Protein AF-A0A257A075-F1 (afdb_monomer)

Mean predicted aligned error: 12.69 Å

Solvent-accessible surface area (backbone atoms only — not comparable to full-atom values): 9852 Å² total; per-residue (Å²): 136,83,83,80,82,74,79,81,78,80,76,76,81,80,78,74,71,77,80,74,78,67,73,84,70,40,68,66,58,54,52,50,51,53,51,51,52,54,52,40,50,52,48,27,52,50,24,56,59,47,23,77,80,42,64,79,24,44,48,18,28,55,10,29,51,34,38,50,55,39,58,58,53,51,72,65,45,50,62,58,50,65,70,67,41,76,69,84,79,50,63,69,56,57,51,52,51,51,50,53,51,50,54,36,49,51,45,28,49,53,9,51,52,31,32,32,53,21,41,31,52,51,15,58,77,69,69,33,63,47,23,35,52,11,30,59,34,34,77,81,40,47,71,63,8,49,52,32,33,52,54,32,52,47,57,54,69,72,45,77,80,77,72,78,74,76,80,68,76,79,82,74,96,125

Sequence (174 aa):
MGLCYRPPKPAPPSYTQPNVPLLLFSPSLIISTVGTLIYIYYLWHGFDLIAKVIPETSMGKIGSILMISSLFIYPFFLPILGMLSNPPENIAFISIYISIMGILGVIALVGIILVVIALFKIGEHYNSTIIKVGAILFIFLGFIGAILLYIGFKDLEDKPFEKKSVILPPKPPW

Nearest PDB structures (foldseek):
  6h2f-assembly1_H  TM=2.941E-01  e=6.728E+00  Aeromonas hydrophila subsp. hydrophila AL09-71

Structure (mmCIF, N/CA/C/O backbone):
data_AF-A0A257A075-F1
#
_entry.id   AF-A0A257A075-F1
#
loop_
_atom_site.group_PDB
_atom_site.id
_atom_site.type_symbol
_atom_site.label_atom_id
_atom_site.label_alt_id
_atom_site.label_comp_id
_atom_site.label_asym_id
_atom_site.label_entity_id
_atom_site.label_seq_id
_atom_site.pdbx_PDB_ins_code
_atom_site.Cartn_x
_atom_site.Cartn_y
_atom_site.Cartn_z
_atom_site.occupancy
_atom_site.B_iso_or_equiv
_atom_site.auth_seq_id
_atom_site.auth_comp_id
_atom_site.auth_asym_id
_atom_site.auth_atom_id
_atom_site.pdbx_PDB_model_num
ATOM 1 N N . MET A 1 1 ? 39.510 -26.807 -67.182 1.00 50.88 1 MET A N 1
ATOM 2 C CA . MET A 1 1 ? 38.559 -27.075 -66.081 1.00 50.88 1 MET A CA 1
ATOM 3 C C . MET A 1 1 ? 38.044 -25.738 -65.574 1.00 50.88 1 MET A C 1
ATOM 5 O O . MET A 1 1 ? 38.775 -25.041 -64.887 1.00 50.88 1 MET A O 1
ATOM 9 N N . GLY A 1 2 ? 36.853 -25.322 -66.012 1.00 62.06 2 GLY A N 1
ATOM 10 C CA . GLY A 1 2 ? 36.237 -24.069 -65.569 1.00 62.06 2 GLY A CA 1
ATOM 11 C C . GLY A 1 2 ? 35.502 -24.288 -64.251 1.00 62.06 2 GLY A C 1
ATOM 12 O O . GLY A 1 2 ? 34.577 -25.095 -64.195 1.00 62.06 2 GLY A O 1
ATOM 13 N N . LEU A 1 3 ? 35.935 -23.609 -63.190 1.00 62.59 3 LEU A N 1
ATOM 14 C CA . LEU A 1 3 ? 35.251 -23.616 -61.899 1.00 62.59 3 LEU A CA 1
ATOM 15 C C . LEU A 1 3 ? 33.899 -22.908 -62.056 1.00 62.59 3 LEU A C 1
ATOM 17 O O . LEU A 1 3 ? 33.845 -21.705 -62.301 1.00 62.59 3 LEU A O 1
ATOM 21 N N . CYS A 1 4 ? 32.806 -23.663 -61.942 1.00 66.94 4 CYS A N 1
ATOM 22 C CA . CYS A 1 4 ? 31.457 -23.109 -61.907 1.00 66.94 4 CYS A CA 1
ATOM 23 C C . CYS A 1 4 ? 31.294 -22.258 -60.642 1.00 66.94 4 CYS A C 1
ATOM 25 O O . CYS A 1 4 ? 31.217 -22.786 -59.533 1.00 66.94 4 CYS A O 1
ATOM 27 N N . TYR A 1 5 ? 31.234 -20.940 -60.816 1.00 75.62 5 TYR A N 1
ATOM 28 C CA . TYR A 1 5 ? 30.894 -20.003 -59.754 1.00 75.62 5 TYR A CA 1
ATOM 29 C C . TYR A 1 5 ? 29.424 -20.207 -59.361 1.00 75.62 5 TYR A C 1
ATOM 31 O O . TYR A 1 5 ? 28.516 -19.907 -60.138 1.00 75.62 5 TYR A O 1
ATOM 39 N N . ARG A 1 6 ? 29.176 -20.758 -58.166 1.00 72.31 6 ARG A N 1
ATOM 40 C CA . ARG A 1 6 ? 27.834 -20.806 -57.573 1.00 72.31 6 ARG A CA 1
ATOM 41 C C . ARG A 1 6 ? 27.618 -19.512 -56.787 1.00 72.31 6 ARG A C 1
ATOM 43 O O . ARG A 1 6 ? 28.373 -19.280 -55.842 1.00 72.31 6 ARG A O 1
ATOM 50 N N . PRO A 1 7 ? 26.616 -18.687 -57.130 1.00 77.75 7 PRO A N 1
ATOM 51 C CA . PRO A 1 7 ? 26.327 -17.494 -56.352 1.00 77.75 7 PRO A CA 1
ATOM 52 C C . PRO A 1 7 ? 25.899 -17.880 -54.924 1.00 77.75 7 PRO A C 1
ATOM 54 O O . PRO A 1 7 ? 25.264 -18.927 -54.733 1.00 77.75 7 PRO A O 1
ATOM 57 N N . PRO A 1 8 ? 26.249 -17.063 -53.915 1.00 77.75 8 PRO A N 1
ATOM 58 C CA . PRO A 1 8 ? 25.876 -17.315 -52.532 1.00 77.75 8 PRO A CA 1
ATOM 59 C C . PRO A 1 8 ? 24.352 -17.338 -52.395 1.00 77.75 8 PRO A C 1
ATOM 61 O O . PRO A 1 8 ? 23.636 -16.511 -52.961 1.00 77.75 8 PRO A O 1
ATOM 64 N N . LYS A 1 9 ? 23.859 -18.328 -51.649 1.00 78.75 9 LYS A N 1
ATOM 65 C CA . LYS A 1 9 ? 22.431 -18.499 -51.378 1.00 78.75 9 LYS A CA 1
ATOM 66 C C . LYS A 1 9 ? 21.931 -17.257 -50.618 1.00 78.75 9 LYS A C 1
ATOM 68 O O . LYS A 1 9 ? 22.607 -16.856 -49.668 1.00 78.75 9 LYS A O 1
ATOM 73 N N . PRO A 1 10 ? 20.797 -16.645 -51.008 1.00 77.69 10 PRO A N 1
ATOM 74 C CA . PRO A 1 10 ? 20.271 -15.480 -50.306 1.00 77.69 10 PRO A CA 1
ATOM 75 C C . PRO A 1 10 ? 20.041 -15.822 -48.832 1.00 77.69 10 PRO A C 1
ATOM 77 O O . PRO A 1 10 ? 19.557 -16.913 -48.512 1.00 77.69 10 PRO A O 1
ATOM 80 N N . ALA A 1 11 ? 20.436 -14.904 -47.948 1.00 79.50 11 ALA A N 1
ATOM 81 C CA . ALA A 1 11 ? 20.229 -15.057 -46.517 1.00 79.50 11 ALA A CA 1
ATOM 82 C C . ALA A 1 11 ? 18.728 -15.252 -46.230 1.00 79.50 11 ALA A C 1
ATOM 84 O O . ALA A 1 11 ? 17.897 -14.627 -46.900 1.00 79.50 11 ALA A O 1
ATOM 85 N N . PRO A 1 12 ? 18.360 -16.124 -45.273 1.00 77.19 12 PRO A N 1
ATOM 86 C CA . PRO A 1 12 ? 16.969 -16.268 -44.878 1.00 77.19 12 PRO A CA 1
ATOM 87 C C . PRO A 1 12 ? 16.429 -14.914 -44.393 1.00 77.19 12 PRO A C 1
ATOM 89 O O . PRO A 1 12 ? 17.188 -14.127 -43.821 1.00 77.19 12 PRO A O 1
ATOM 92 N N . PRO A 1 13 ? 15.137 -14.625 -44.623 1.00 68.12 13 PRO A N 1
ATOM 93 C CA . PRO A 1 13 ? 14.535 -13.388 -44.155 1.00 68.12 13 PRO A CA 1
ATOM 94 C C . PRO A 1 13 ? 14.706 -13.289 -42.638 1.00 68.12 13 PRO A C 1
ATOM 96 O O . PRO A 1 13 ? 14.331 -14.202 -41.901 1.00 68.12 13 PRO A O 1
ATOM 99 N N . SER A 1 14 ? 15.286 -12.181 -42.175 1.00 61.03 14 SER A N 1
ATOM 100 C CA . SER A 1 14 ? 15.304 -11.843 -40.756 1.00 61.03 14 SER A CA 1
ATOM 101 C C . SER A 1 14 ? 13.859 -11.723 -40.289 1.00 61.03 14 SER A C 1
ATOM 103 O O . SER A 1 14 ? 13.159 -10.786 -40.672 1.00 61.03 14 SER A O 1
ATOM 105 N N . TYR A 1 15 ? 13.400 -12.679 -39.484 1.00 56.62 15 TYR A N 1
ATOM 106 C CA . TYR A 1 15 ? 12.144 -12.553 -38.760 1.00 56.62 15 TYR A CA 1
ATOM 107 C C . TYR A 1 15 ? 12.315 -11.394 -37.779 1.00 56.62 15 TYR A C 1
ATOM 109 O O . TYR A 1 15 ? 12.916 -11.551 -36.717 1.00 56.62 15 TYR A O 1
ATOM 117 N N . THR A 1 16 ? 11.840 -10.207 -38.151 1.00 57.69 16 THR A N 1
ATOM 118 C CA . THR A 1 16 ? 11.617 -9.119 -37.206 1.00 57.69 16 THR A CA 1
ATOM 119 C C . THR A 1 16 ? 10.702 -9.673 -36.126 1.00 57.69 16 THR A C 1
ATOM 121 O O . THR A 1 16 ? 9.543 -9.999 -36.391 1.00 57.69 16 THR A O 1
ATOM 124 N N . GLN A 1 17 ? 11.248 -9.859 -34.921 1.00 57.00 17 GLN A N 1
ATOM 125 C CA . GLN A 1 17 ? 10.436 -10.205 -33.765 1.00 57.00 17 GLN A CA 1
ATOM 126 C C . GLN A 1 17 ? 9.275 -9.210 -33.700 1.00 57.00 17 GLN A C 1
ATOM 128 O O . GLN A 1 17 ? 9.514 -8.004 -33.819 1.00 57.00 17 GLN A O 1
ATOM 133 N N . PRO A 1 18 ? 8.026 -9.686 -33.570 1.00 51.78 18 PRO A N 1
ATOM 134 C CA . PRO A 1 18 ? 6.898 -8.791 -33.439 1.00 51.78 18 PRO A CA 1
ATOM 135 C C . PRO A 1 18 ? 7.174 -7.893 -32.239 1.00 51.78 18 PRO A C 1
ATOM 137 O O . PRO A 1 18 ? 7.468 -8.375 -31.145 1.00 51.78 18 PRO A O 1
ATOM 140 N N . ASN A 1 19 ? 7.144 -6.586 -32.493 1.00 56.16 19 ASN A N 1
ATOM 141 C CA . ASN A 1 19 ? 7.295 -5.545 -31.495 1.00 56.16 19 ASN A CA 1
ATOM 142 C C . ASN A 1 19 ? 6.548 -5.963 -30.215 1.00 56.16 19 ASN A C 1
ATOM 144 O O . ASN A 1 19 ? 5.333 -6.173 -30.224 1.00 56.16 19 ASN A O 1
ATOM 148 N N . VAL A 1 20 ? 7.284 -6.038 -29.107 1.00 54.91 20 VAL A N 1
ATOM 149 C CA . VAL A 1 20 ? 6.799 -6.418 -27.773 1.00 54.91 20 VAL A CA 1
ATOM 150 C C . VAL A 1 20 ? 6.067 -5.278 -27.001 1.00 54.91 20 VAL A C 1
ATOM 152 O O . VAL A 1 20 ? 5.699 -5.514 -25.851 1.00 54.91 20 VAL A O 1
ATOM 155 N N . PRO A 1 21 ? 5.769 -4.047 -27.509 1.00 50.91 21 PRO A N 1
ATOM 156 C CA . PRO A 1 21 ? 5.275 -2.980 -26.636 1.00 50.91 21 PRO A CA 1
ATOM 157 C C . PRO A 1 21 ? 3.781 -3.093 -26.279 1.00 50.91 21 PRO A C 1
ATOM 159 O O . PRO A 1 21 ? 3.275 -2.255 -25.540 1.00 50.91 21 PRO A O 1
ATOM 162 N N . LEU A 1 22 ? 3.053 -4.114 -26.747 1.00 47.94 22 LEU A N 1
ATOM 163 C CA . LEU A 1 22 ? 1.611 -4.255 -26.485 1.00 47.94 22 LEU A CA 1
ATOM 164 C C . LEU A 1 22 ? 1.259 -4.888 -25.128 1.00 47.94 22 LEU A C 1
ATOM 166 O O . LEU A 1 22 ? 0.113 -4.797 -24.696 1.00 47.94 22 LEU A O 1
ATOM 170 N N . LEU A 1 23 ? 2.222 -5.482 -24.415 1.00 51.03 23 LEU A N 1
ATOM 171 C CA . LEU A 1 23 ? 1.960 -6.129 -23.119 1.00 51.03 23 LEU A CA 1
ATOM 172 C C . LEU A 1 23 ? 1.734 -5.117 -21.972 1.00 51.03 23 LEU A C 1
ATOM 174 O O . LEU A 1 23 ? 1.124 -5.456 -20.959 1.00 51.03 23 LEU A O 1
ATOM 178 N N . LEU A 1 24 ? 2.149 -3.856 -22.160 1.00 51.47 24 LEU A N 1
ATOM 179 C CA . LEU A 1 24 ? 1.970 -2.748 -21.208 1.00 51.47 24 LEU A CA 1
ATOM 180 C C . LEU A 1 24 ? 0.526 -2.220 -21.114 1.00 51.47 24 LEU A C 1
ATOM 182 O O . LEU A 1 24 ? 0.196 -1.543 -20.145 1.00 51.47 24 LEU A O 1
ATOM 186 N N . PHE A 1 25 ? -0.344 -2.552 -22.073 1.00 57.88 25 PHE A N 1
ATOM 187 C CA . PHE A 1 25 ? -1.734 -2.074 -22.133 1.00 57.88 25 PHE A CA 1
ATOM 188 C C . PHE A 1 25 ? -2.751 -3.215 -22.064 1.00 57.88 25 PHE A C 1
ATOM 190 O O . PHE A 1 25 ? -3.817 -3.160 -22.678 1.00 57.88 25 PHE A O 1
ATOM 197 N N . SER A 1 26 ? -2.442 -4.273 -21.313 1.00 68.38 26 SER A N 1
ATOM 198 C CA . SER A 1 26 ? -3.465 -5.269 -21.008 1.00 68.38 26 SER A CA 1
ATOM 199 C C . SER A 1 26 ? -4.542 -4.639 -20.102 1.00 68.38 26 SER A C 1
ATOM 201 O O . SER A 1 26 ? -4.205 -3.973 -19.117 1.00 68.38 26 SER A O 1
ATOM 203 N N . PRO A 1 27 ? -5.843 -4.837 -20.387 1.00 73.62 27 PRO A N 1
ATOM 204 C CA . PRO A 1 27 ? -6.925 -4.332 -19.539 1.00 73.62 27 PRO A CA 1
ATOM 205 C C . PRO A 1 27 ? -6.781 -4.735 -18.064 1.00 73.62 27 PRO A C 1
ATOM 207 O O . PRO A 1 27 ? -7.165 -3.981 -17.174 1.00 73.62 27 PRO A O 1
ATOM 210 N N . SER A 1 28 ? -6.166 -5.891 -17.793 1.00 71.38 28 SER A N 1
ATOM 211 C CA . SER A 1 28 ? -5.866 -6.369 -16.442 1.00 71.38 28 SER A CA 1
ATOM 212 C C . SER A 1 28 ? -4.916 -5.448 -15.671 1.00 71.38 28 SER A C 1
ATOM 214 O O . SER A 1 28 ? -5.171 -5.182 -14.499 1.00 71.38 28 SER A O 1
ATOM 216 N N . LEU A 1 29 ? -3.862 -4.915 -16.302 1.00 70.38 29 LEU A N 1
ATOM 217 C CA . LEU A 1 29 ? -2.940 -3.973 -15.655 1.00 70.38 29 LEU A CA 1
ATOM 218 C C . LEU A 1 29 ? -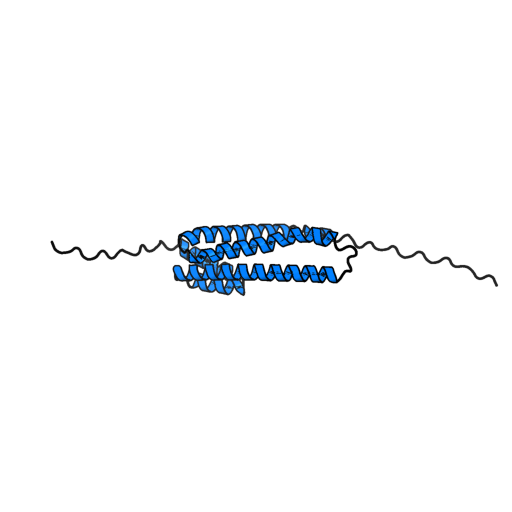3.630 -2.651 -15.315 1.00 70.38 29 LEU A C 1
ATOM 220 O O . LEU A 1 29 ? -3.413 -2.106 -14.232 1.00 70.38 29 LEU A O 1
ATOM 224 N N . ILE A 1 30 ? -4.489 -2.159 -16.210 1.00 76.81 30 ILE A N 1
ATOM 225 C CA . ILE A 1 30 ? -5.252 -0.924 -15.992 1.00 76.81 30 ILE A CA 1
ATOM 226 C C . ILE A 1 30 ? -6.207 -1.110 -14.810 1.00 76.81 30 ILE A C 1
ATOM 228 O O . ILE A 1 30 ? -6.179 -0.316 -13.871 1.00 76.81 30 ILE A O 1
ATOM 232 N N . ILE A 1 31 ? -7.000 -2.188 -14.815 1.00 81.31 31 ILE A N 1
ATOM 233 C CA . ILE A 1 31 ? -7.939 -2.505 -13.731 1.00 81.31 31 ILE A CA 1
ATOM 234 C C . ILE A 1 31 ? -7.193 -2.686 -12.407 1.00 81.31 31 ILE A C 1
ATOM 236 O O . ILE A 1 31 ? -7.609 -2.123 -11.397 1.00 81.31 31 ILE A O 1
ATOM 240 N N . SER A 1 32 ? -6.074 -3.417 -12.405 1.00 78.75 32 SER A N 1
ATOM 241 C CA . SER A 1 32 ? -5.266 -3.618 -11.200 1.00 78.75 32 SER A CA 1
ATOM 242 C C . SER A 1 32 ? -4.738 -2.292 -10.659 1.00 78.75 32 SER A C 1
ATOM 244 O O . SER A 1 32 ? -4.861 -2.031 -9.469 1.00 78.75 32 SER A O 1
ATOM 246 N N . THR A 1 33 ? -4.195 -1.434 -11.523 1.00 78.06 33 THR A N 1
ATOM 247 C CA . THR A 1 33 ? -3.634 -0.139 -11.116 1.00 78.06 33 THR A CA 1
ATOM 248 C C . THR A 1 33 ? -4.717 0.768 -10.541 1.00 78.06 33 THR A C 1
ATOM 250 O O . THR A 1 33 ? -4.556 1.298 -9.445 1.00 78.06 33 THR A O 1
ATOM 253 N N . VAL A 1 34 ? -5.850 0.904 -11.236 1.00 84.75 34 VAL A N 1
ATOM 254 C CA . VAL A 1 34 ? -6.990 1.703 -10.763 1.00 84.75 34 VAL A CA 1
ATOM 255 C C . VAL A 1 34 ? -7.522 1.153 -9.438 1.00 84.75 34 VAL A C 1
ATOM 257 O O . VAL A 1 34 ? -7.727 1.919 -8.499 1.00 84.75 34 VAL A O 1
ATOM 260 N N . GLY A 1 35 ? -7.680 -0.168 -9.323 1.00 84.50 35 GLY A N 1
ATOM 261 C CA . GLY A 1 35 ? -8.114 -0.826 -8.092 1.00 84.50 35 GLY A CA 1
ATOM 262 C C . GLY A 1 35 ? -7.171 -0.563 -6.917 1.00 84.50 35 GLY A C 1
ATOM 263 O O . GLY A 1 35 ? -7.627 -0.205 -5.833 1.00 84.50 35 GLY A O 1
ATOM 264 N N . THR A 1 36 ? -5.856 -0.662 -7.130 1.00 82.75 36 THR A N 1
ATOM 265 C CA . THR A 1 36 ? -4.852 -0.354 -6.101 1.00 82.75 36 THR A CA 1
ATOM 266 C C . THR A 1 36 ? -4.890 1.118 -5.692 1.00 82.75 36 THR A C 1
ATOM 268 O O . THR A 1 36 ? -4.831 1.415 -4.502 1.00 82.75 36 THR A O 1
ATOM 271 N N . LEU A 1 37 ? -5.041 2.047 -6.639 1.00 85.88 37 LEU A N 1
ATOM 272 C CA . LEU A 1 37 ? -5.153 3.476 -6.331 1.00 85.88 37 LEU A CA 1
ATOM 273 C C . LEU A 1 37 ? -6.385 3.784 -5.479 1.00 85.88 37 LEU A C 1
ATOM 275 O O . LEU A 1 37 ? -6.273 4.479 -4.469 1.00 85.88 37 LEU A O 1
ATOM 279 N N . ILE A 1 38 ? -7.539 3.230 -5.855 1.00 88.69 38 ILE A N 1
ATOM 280 C CA . ILE A 1 38 ? -8.784 3.367 -5.094 1.00 88.69 38 ILE A CA 1
ATOM 281 C C . ILE A 1 38 ? -8.601 2.793 -3.684 1.00 88.69 38 ILE A C 1
ATOM 283 O O . ILE A 1 38 ? -8.929 3.456 -2.702 1.00 88.69 38 ILE A O 1
ATOM 287 N N . TYR A 1 39 ? -8.025 1.594 -3.572 1.00 85.31 39 TYR A N 1
ATOM 288 C CA . TYR A 1 39 ? -7.756 0.947 -2.290 1.00 85.31 39 TYR A CA 1
ATOM 289 C C . TYR A 1 39 ? -6.900 1.819 -1.362 1.00 85.31 39 TYR A C 1
ATOM 291 O O . TYR A 1 39 ? -7.281 2.060 -0.215 1.00 85.31 39 TYR A O 1
ATOM 299 N N . ILE A 1 40 ? -5.767 2.339 -1.849 1.00 87.38 40 ILE A N 1
ATOM 300 C CA . ILE A 1 40 ? -4.881 3.137 -0.997 1.00 87.38 40 ILE A CA 1
ATOM 301 C C . ILE A 1 40 ? -5.500 4.504 -0.671 1.00 87.38 40 ILE A C 1
ATOM 303 O O . ILE A 1 40 ? -5.320 5.002 0.439 1.00 87.38 40 ILE A O 1
ATOM 307 N N . TYR A 1 41 ? -6.272 5.095 -1.588 1.00 89.62 41 TYR A N 1
ATOM 308 C CA . TYR A 1 41 ? -7.030 6.316 -1.310 1.00 89.62 41 TYR A CA 1
ATOM 309 C C . TYR A 1 41 ? -8.003 6.125 -0.137 1.00 89.62 41 TYR A C 1
ATOM 311 O O . TYR A 1 41 ? -8.008 6.935 0.793 1.00 89.62 41 TYR A O 1
ATOM 319 N N . TYR A 1 42 ? -8.778 5.035 -0.136 1.00 89.00 42 TYR A N 1
ATOM 320 C CA . TYR A 1 42 ? -9.689 4.726 0.967 1.00 89.00 42 TYR A CA 1
ATOM 321 C C . TYR A 1 42 ? -8.950 4.448 2.276 1.00 89.00 42 TYR A C 1
ATOM 323 O O . TYR A 1 42 ? -9.396 4.919 3.319 1.00 89.00 42 TYR A O 1
ATOM 331 N N . LEU A 1 43 ? -7.806 3.755 2.240 1.00 88.31 43 LEU A N 1
ATOM 332 C CA . LEU A 1 43 ? -6.964 3.581 3.428 1.00 88.31 43 LEU A CA 1
ATOM 333 C C . LEU A 1 43 ? -6.486 4.922 3.985 1.00 88.31 43 LEU A C 1
ATOM 335 O O . LEU A 1 43 ? -6.638 5.192 5.175 1.00 88.31 43 LEU A O 1
ATOM 339 N N . TRP A 1 44 ? -5.931 5.776 3.125 1.00 91.56 44 TRP A N 1
ATOM 340 C CA . TRP A 1 44 ? -5.420 7.084 3.513 1.00 91.56 44 TRP A CA 1
ATOM 341 C C . TRP A 1 44 ? -6.511 7.952 4.144 1.00 91.56 44 TRP A C 1
ATOM 343 O O . TRP A 1 44 ? -6.305 8.513 5.221 1.00 91.56 44 TRP A O 1
ATOM 353 N N . HIS A 1 45 ? -7.683 8.018 3.506 1.00 90.31 45 HIS A N 1
ATOM 354 C CA . HIS A 1 45 ? -8.821 8.769 4.023 1.00 90.31 45 HIS A CA 1
ATOM 355 C C . HIS A 1 45 ? -9.381 8.156 5.316 1.00 90.31 45 HIS A C 1
ATOM 357 O O . HIS A 1 45 ? -9.661 8.878 6.271 1.00 90.31 45 HIS A O 1
ATOM 363 N N . GLY A 1 46 ? -9.477 6.827 5.392 1.00 86.69 46 GLY A N 1
ATOM 364 C CA . GLY A 1 46 ? -9.920 6.112 6.588 1.00 86.69 46 GLY A CA 1
ATOM 365 C C . GLY A 1 46 ? -9.018 6.383 7.791 1.00 86.69 46 GLY A C 1
ATOM 366 O O . GLY A 1 46 ? -9.507 6.728 8.866 1.00 86.69 46 GLY A O 1
ATOM 367 N N . PHE A 1 47 ? -7.696 6.329 7.610 1.00 90.94 47 PHE A N 1
ATOM 368 C CA . PHE A 1 47 ? -6.756 6.678 8.676 1.00 90.94 47 PHE A CA 1
ATOM 369 C C . PHE A 1 47 ? -6.818 8.152 9.070 1.00 90.94 47 PHE A C 1
ATOM 371 O O . PHE A 1 47 ? -6.645 8.447 10.248 1.00 90.94 47 PHE A O 1
ATOM 378 N N . ASP A 1 48 ? -7.080 9.071 8.137 1.00 91.44 48 ASP A N 1
ATOM 379 C CA . ASP A 1 48 ? -7.257 10.493 8.453 1.00 91.44 48 ASP A CA 1
ATOM 380 C C . ASP A 1 48 ? -8.479 10.738 9.351 1.00 91.44 48 ASP A C 1
ATOM 382 O O . ASP A 1 48 ? -8.413 11.523 10.297 1.00 91.44 48 ASP A O 1
ATOM 386 N N . LEU A 1 49 ? -9.577 10.018 9.106 1.00 87.94 49 LEU A N 1
ATOM 387 C CA . LEU A 1 49 ? -10.769 10.073 9.952 1.00 87.94 49 LEU A CA 1
ATOM 388 C C . LEU A 1 49 ? -10.511 9.461 11.331 1.00 87.94 49 LEU A C 1
ATOM 390 O O . LEU A 1 49 ? -10.824 10.086 12.344 1.00 87.94 49 LEU A O 1
ATOM 394 N N . ILE A 1 50 ? -9.899 8.276 11.382 1.00 86.69 50 ILE A N 1
ATOM 395 C CA . ILE A 1 50 ? -9.623 7.575 12.643 1.00 86.69 50 ILE A CA 1
ATOM 396 C C . ILE A 1 50 ? -8.583 8.325 13.481 1.00 86.69 50 ILE A C 1
ATOM 398 O O . ILE A 1 50 ? -8.710 8.370 14.702 1.00 86.69 50 ILE A O 1
ATOM 402 N N . ALA A 1 51 ? -7.610 8.992 12.853 1.00 87.94 51 ALA A N 1
ATOM 403 C CA . ALA A 1 51 ? -6.591 9.775 13.552 1.00 87.94 51 ALA A CA 1
ATOM 404 C C . ALA A 1 51 ? -7.176 10.931 14.381 1.00 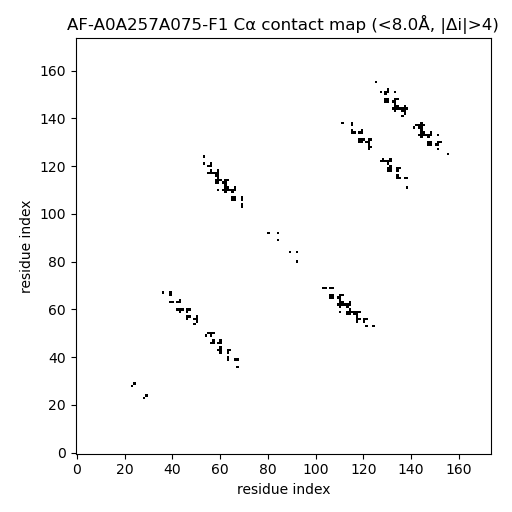87.94 51 ALA A C 1
ATOM 406 O O . ALA A 1 51 ? -6.535 11.389 15.325 1.00 87.94 51 ALA A O 1
ATOM 407 N N . LYS A 1 52 ? -8.401 11.382 14.077 1.00 88.31 52 LYS A N 1
ATOM 408 C CA . LYS A 1 52 ? -9.117 12.376 14.894 1.00 88.31 52 LYS A CA 1
ATOM 409 C C . LYS A 1 52 ? -9.563 11.816 16.247 1.00 88.31 52 LYS A C 1
ATOM 411 O O . LYS A 1 52 ? -9.759 12.588 17.179 1.00 88.31 52 LYS A O 1
ATOM 416 N N . VAL A 1 53 ? -9.729 10.497 16.347 1.00 87.00 53 VAL A N 1
ATOM 417 C CA . VAL A 1 53 ? -10.143 9.786 17.567 1.00 87.00 53 VAL A CA 1
ATOM 418 C C . VAL A 1 53 ? -8.944 9.120 18.244 1.00 87.00 53 VAL A C 1
ATOM 420 O O . VAL A 1 53 ? -8.821 9.163 19.464 1.00 87.00 53 VAL A O 1
ATOM 423 N N . ILE A 1 54 ? -8.035 8.542 17.454 1.00 87.00 54 ILE A N 1
ATOM 424 C CA . ILE A 1 54 ? -6.846 7.825 17.919 1.00 87.00 54 ILE A CA 1
ATOM 425 C C . ILE A 1 54 ? -5.612 8.449 17.241 1.00 87.00 54 ILE A C 1
ATOM 427 O O . ILE A 1 54 ? -5.189 7.979 16.188 1.00 87.00 54 ILE A O 1
ATOM 431 N N . PRO A 1 55 ? -4.986 9.494 17.816 1.00 85.88 55 PRO A N 1
ATOM 432 C CA . PRO A 1 55 ? -3.896 10.240 17.164 1.00 85.88 55 PRO A CA 1
ATOM 433 C C . PRO A 1 55 ? -2.711 9.371 16.721 1.00 85.88 55 PRO A C 1
ATOM 435 O O . PRO A 1 55 ? -2.021 9.659 15.738 1.00 85.88 55 PRO A O 1
ATOM 438 N N . GLU A 1 56 ? -2.492 8.265 17.428 1.00 85.62 56 GLU A N 1
ATOM 439 C CA . GLU A 1 56 ? -1.432 7.304 17.148 1.00 85.62 56 GLU A CA 1
ATOM 440 C C . GLU A 1 56 ? -1.604 6.541 15.823 1.00 85.62 56 GLU A C 1
ATOM 442 O O . GLU A 1 56 ? -0.639 5.949 15.338 1.00 85.62 56 GLU A O 1
ATOM 447 N N . THR A 1 57 ? -2.791 6.564 15.204 1.00 89.81 57 THR A N 1
ATOM 448 C CA . THR A 1 57 ? -3.043 5.926 13.899 1.00 89.81 57 THR A CA 1
ATOM 449 C C . THR A 1 57 ? -2.615 6.795 12.720 1.00 89.81 57 THR A C 1
ATOM 451 O O . THR A 1 57 ? -2.654 6.338 11.578 1.00 89.81 57 THR A O 1
ATOM 454 N N . SER A 1 58 ? -2.147 8.024 12.968 1.00 89.62 58 SER A N 1
ATOM 455 C CA . SER A 1 58 ? -1.579 8.916 11.943 1.00 89.62 58 SER A CA 1
ATOM 456 C C . SER A 1 58 ? -0.406 8.285 11.178 1.00 89.62 58 SER A C 1
ATOM 458 O O . SER A 1 58 ? -0.189 8.600 10.008 1.00 89.62 58 SER A O 1
ATOM 460 N N . MET A 1 59 ? 0.292 7.315 11.780 1.00 89.00 59 MET A N 1
ATOM 461 C CA . MET A 1 59 ? 1.315 6.508 11.102 1.00 89.00 59 MET A CA 1
ATOM 462 C C . MET A 1 59 ? 0.749 5.719 9.910 1.00 89.00 59 MET A C 1
ATOM 464 O O . MET A 1 59 ? 1.423 5.596 8.891 1.00 89.00 59 MET A O 1
ATOM 468 N N . GLY A 1 60 ? -0.504 5.255 9.981 1.00 87.94 60 GLY A N 1
ATOM 469 C CA . GLY A 1 60 ? -1.172 4.550 8.881 1.00 87.94 60 GLY A CA 1
ATOM 470 C C . GLY A 1 60 ? -1.431 5.453 7.673 1.00 87.94 60 GLY A C 1
ATOM 471 O O . GLY A 1 60 ? -1.330 5.010 6.527 1.00 87.94 60 GLY A O 1
ATOM 472 N N . LYS A 1 61 ? -1.657 6.753 7.909 1.00 91.31 61 LYS A N 1
ATOM 473 C CA . LYS A 1 61 ? -1.745 7.770 6.851 1.00 91.31 61 LYS A CA 1
ATOM 474 C C . LYS A 1 61 ? -0.411 7.909 6.118 1.00 91.31 61 LYS A C 1
ATOM 476 O O . LYS A 1 61 ? -0.384 7.886 4.890 1.00 91.31 61 LYS A O 1
ATOM 481 N N . ILE A 1 62 ? 0.688 8.009 6.869 1.00 91.88 62 ILE A N 1
ATOM 482 C CA . ILE A 1 62 ? 2.050 8.077 6.315 1.00 91.88 62 ILE A CA 1
ATOM 483 C C . ILE A 1 62 ? 2.364 6.796 5.532 1.00 91.88 62 ILE A C 1
ATOM 485 O O . ILE A 1 62 ? 2.836 6.874 4.399 1.00 91.88 62 ILE A O 1
ATOM 489 N N . GLY A 1 63 ? 2.025 5.628 6.087 1.00 90.69 63 GLY A N 1
ATOM 490 C CA . GLY A 1 63 ? 2.178 4.336 5.418 1.00 90.69 63 GLY A CA 1
ATOM 491 C C . GLY A 1 63 ? 1.424 4.255 4.090 1.00 90.69 63 GLY A C 1
ATOM 492 O O . GLY A 1 63 ? 1.991 3.853 3.078 1.00 90.69 63 GLY A O 1
ATOM 493 N N . SER A 1 64 ? 0.182 4.741 4.057 1.00 90.94 64 SER A N 1
ATOM 494 C CA . SER A 1 64 ? -0.629 4.793 2.833 1.00 90.94 64 SER A CA 1
ATOM 495 C C . SER A 1 64 ? -0.011 5.719 1.774 1.00 90.94 64 SER A C 1
ATOM 497 O O . SER A 1 64 ? 0.022 5.377 0.594 1.00 90.94 64 SER A O 1
ATOM 499 N N . ILE A 1 65 ? 0.552 6.863 2.178 1.00 89.31 65 ILE A N 1
ATOM 500 C CA . ILE A 1 65 ? 1.255 7.778 1.261 1.00 89.31 65 ILE A CA 1
ATOM 501 C C . ILE A 1 65 ? 2.517 7.120 0.683 1.00 89.31 65 ILE A C 1
ATOM 503 O O . ILE A 1 65 ? 2.757 7.233 -0.517 1.00 89.31 65 ILE A O 1
ATOM 507 N N . LEU A 1 66 ? 3.295 6.406 1.505 1.00 90.19 66 LEU A N 1
ATOM 508 C CA . LEU A 1 66 ? 4.471 5.638 1.062 1.00 90.19 66 LEU A CA 1
ATOM 509 C C . LEU A 1 66 ? 4.098 4.552 0.040 1.00 90.19 66 LEU A C 1
ATOM 511 O O . LEU A 1 66 ? 4.817 4.336 -0.935 1.00 90.19 66 LEU A O 1
ATOM 515 N N . MET A 1 67 ? 2.950 3.897 0.224 1.00 87.81 67 MET A N 1
ATOM 516 C CA . MET A 1 67 ? 2.442 2.925 -0.746 1.00 87.81 67 MET A CA 1
ATOM 517 C C . MET A 1 67 ? 2.072 3.601 -2.076 1.00 87.81 67 MET A C 1
ATOM 519 O O . MET A 1 67 ? 2.475 3.113 -3.131 1.00 87.81 67 MET A O 1
ATOM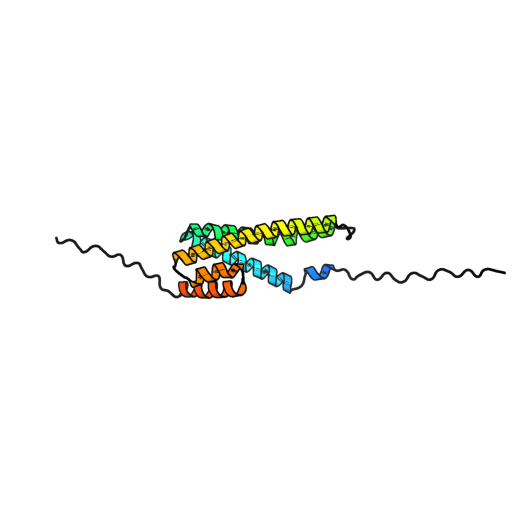 523 N N . ILE A 1 68 ? 1.385 4.752 -2.049 1.00 85.88 68 ILE A N 1
ATOM 524 C CA . ILE A 1 68 ? 1.047 5.522 -3.264 1.00 85.88 68 ILE A CA 1
ATOM 525 C C . ILE A 1 68 ? 2.313 5.960 -3.999 1.00 85.88 68 ILE A C 1
ATOM 527 O O . ILE A 1 68 ? 2.418 5.764 -5.210 1.00 85.88 68 ILE A O 1
ATOM 531 N N . SER A 1 69 ? 3.284 6.539 -3.288 1.00 82.69 69 SER A N 1
ATOM 532 C CA . SER A 1 69 ? 4.507 7.043 -3.914 1.00 82.69 69 SER A CA 1
ATOM 533 C C . SER A 1 69 ? 5.305 5.921 -4.578 1.00 82.69 69 SER A C 1
ATOM 535 O O . SER A 1 69 ? 5.769 6.096 -5.703 1.00 82.69 69 SER A O 1
ATOM 537 N N . SER A 1 70 ? 5.378 4.742 -3.951 1.00 83.00 70 SER A N 1
ATOM 538 C CA . SER A 1 70 ? 6.029 3.569 -4.545 1.00 83.00 70 SER A CA 1
ATOM 539 C C . SER A 1 70 ? 5.357 3.098 -5.846 1.00 83.00 70 SER A C 1
ATOM 541 O O . SER A 1 70 ? 6.048 2.700 -6.783 1.00 83.00 70 SER A O 1
ATOM 543 N N . LEU A 1 71 ? 4.025 3.210 -5.940 1.00 77.94 71 LEU A N 1
ATOM 544 C CA . LEU A 1 71 ? 3.246 2.773 -7.101 1.00 77.94 71 LEU A CA 1
ATOM 545 C C . LEU A 1 71 ? 3.359 3.750 -8.283 1.00 77.94 71 LEU A C 1
ATOM 547 O O . LEU A 1 71 ? 3.437 3.324 -9.432 1.00 77.94 71 LEU A O 1
ATOM 551 N N . PHE A 1 72 ? 3.380 5.060 -8.013 1.00 72.69 72 PHE A N 1
ATOM 552 C CA . PHE A 1 72 ? 3.411 6.098 -9.052 1.00 72.69 72 PHE A CA 1
ATOM 553 C C . PHE A 1 72 ? 4.772 6.257 -9.730 1.00 72.69 72 PHE A C 1
ATOM 555 O O . PHE A 1 72 ? 4.826 6.635 -10.900 1.00 72.69 72 PHE A O 1
ATOM 562 N N . ILE A 1 73 ? 5.871 5.956 -9.034 1.00 70.06 73 ILE A N 1
ATOM 563 C CA . ILE A 1 73 ? 7.217 6.058 -9.619 1.00 70.06 73 ILE A CA 1
ATOM 564 C C . ILE A 1 73 ? 7.394 5.038 -10.759 1.00 70.06 73 ILE A C 1
ATOM 566 O O . ILE A 1 73 ? 8.068 5.317 -11.750 1.00 70.06 73 ILE A O 1
ATOM 570 N N . TYR A 1 74 ? 6.729 3.886 -10.669 1.00 68.81 74 TYR A N 1
ATOM 571 C CA . TYR A 1 74 ? 6.873 2.781 -11.612 1.00 68.81 74 TYR A CA 1
ATOM 572 C C . TYR A 1 74 ? 6.486 3.105 -13.075 1.00 68.81 74 TYR A C 1
ATOM 574 O O . TYR A 1 74 ? 7.347 2.990 -13.955 1.00 68.81 74 TYR A O 1
ATOM 582 N N . PRO A 1 75 ? 5.245 3.540 -13.388 1.00 65.88 75 PRO A N 1
ATOM 583 C CA . PRO A 1 75 ? 4.837 3.824 -14.766 1.00 65.88 75 PRO A CA 1
ATOM 584 C C . PRO A 1 75 ? 5.573 5.022 -15.375 1.00 65.88 75 PRO A C 1
ATOM 586 O O . PRO A 1 75 ? 5.715 5.083 -16.592 1.00 65.88 75 PRO A O 1
ATOM 589 N N . PHE A 1 76 ? 6.067 5.952 -14.551 1.00 66.75 76 PHE A N 1
ATOM 590 C CA . PHE A 1 76 ? 6.837 7.107 -15.018 1.00 66.75 76 PHE A CA 1
ATOM 591 C C . PHE A 1 76 ? 8.273 6.746 -15.420 1.00 66.75 76 PHE A C 1
ATOM 593 O O . PHE A 1 76 ? 8.798 7.320 -16.372 1.00 66.75 76 PHE A O 1
ATOM 600 N N . PHE A 1 77 ? 8.906 5.783 -14.742 1.00 66.75 77 PHE A N 1
ATOM 601 C CA . PHE A 1 77 ? 10.275 5.367 -15.063 1.00 66.75 77 PHE A CA 1
ATOM 602 C C . PHE A 1 77 ? 10.362 4.433 -16.275 1.00 66.75 77 PHE A C 1
ATOM 604 O O . PHE A 1 77 ? 11.350 4.476 -17.006 1.00 66.75 77 PHE A O 1
ATOM 611 N N . LEU A 1 78 ? 9.329 3.624 -16.525 1.00 68.44 78 LEU A N 1
ATOM 612 C CA . LEU A 1 78 ? 9.268 2.683 -17.651 1.00 68.44 78 LEU A CA 1
ATOM 613 C C . LEU A 1 78 ? 9.559 3.299 -19.039 1.00 68.44 78 LEU A C 1
ATOM 615 O O . LEU A 1 78 ? 10.417 2.764 -19.743 1.00 68.44 78 LEU A O 1
ATOM 619 N N . PRO A 1 79 ? 8.909 4.401 -19.465 1.00 66.56 79 PRO A N 1
ATOM 620 C CA . PRO A 1 79 ? 9.161 4.990 -20.781 1.00 66.56 79 PRO A CA 1
ATOM 621 C C . PRO A 1 79 ? 10.562 5.607 -20.892 1.00 66.56 79 PRO A C 1
ATOM 623 O O . PRO A 1 79 ? 11.196 5.482 -21.937 1.00 66.56 79 PRO A O 1
ATOM 626 N N . ILE A 1 80 ? 11.078 6.206 -19.812 1.00 67.19 80 ILE A N 1
ATOM 627 C CA . ILE A 1 80 ? 12.444 6.753 -19.764 1.00 67.19 80 ILE A CA 1
ATOM 628 C C . ILE A 1 80 ? 13.468 5.618 -19.920 1.00 67.19 80 ILE A C 1
ATOM 630 O O . ILE A 1 80 ? 14.419 5.735 -20.690 1.00 67.19 80 ILE A O 1
ATOM 634 N N . LEU A 1 81 ? 13.241 4.491 -19.242 1.00 62.91 81 LEU A N 1
ATOM 635 C CA . LEU A 1 81 ? 14.085 3.300 -19.337 1.00 62.91 81 LEU A CA 1
ATOM 636 C C . LEU A 1 81 ? 14.054 2.666 -20.733 1.00 62.91 81 LEU A C 1
ATOM 638 O O . LEU A 1 81 ? 15.100 2.259 -21.231 1.00 62.91 81 LEU A O 1
ATOM 642 N N . GLY A 1 82 ? 12.886 2.616 -21.380 1.00 63.38 82 GLY A N 1
ATOM 643 C CA . GLY A 1 82 ? 12.738 2.079 -22.737 1.00 63.38 82 GLY A CA 1
ATOM 644 C C . GLY A 1 82 ? 13.391 2.938 -23.825 1.00 63.38 82 GLY A C 1
ATOM 645 O O . GLY A 1 82 ? 13.817 2.411 -24.847 1.00 63.38 82 GLY A O 1
ATOM 646 N N . MET A 1 83 ? 13.504 4.252 -23.611 1.00 65.38 83 MET A N 1
ATOM 647 C CA . MET A 1 83 ? 14.225 5.145 -24.528 1.00 65.38 83 MET A CA 1
ATOM 648 C C . MET A 1 83 ? 15.747 5.015 -24.404 1.00 65.38 83 MET A C 1
ATOM 650 O O . MET A 1 83 ? 16.460 5.199 -25.389 1.00 65.38 83 MET A O 1
ATOM 654 N N . LEU A 1 84 ? 16.246 4.699 -23.207 1.00 64.19 84 LEU A N 1
ATOM 655 C CA . LEU A 1 84 ? 17.677 4.667 -22.902 1.00 64.19 84 LEU A CA 1
ATOM 656 C C . LEU A 1 84 ? 18.325 3.297 -23.202 1.00 64.19 84 LEU A C 1
ATOM 658 O O . LEU A 1 84 ? 19.542 3.213 -23.334 1.00 64.19 84 LEU A O 1
ATOM 662 N N . SER A 1 85 ? 17.527 2.237 -23.363 1.00 62.47 85 SER A N 1
ATOM 663 C CA . SER A 1 85 ? 17.966 0.843 -23.528 1.00 62.47 85 SER A CA 1
ATOM 664 C C . SER A 1 85 ? 18.309 0.420 -24.964 1.00 62.47 85 SER A C 1
ATOM 666 O O . SER A 1 85 ? 18.299 -0.770 -25.256 1.00 62.47 85 SER A O 1
ATOM 668 N N . ASN A 1 86 ? 18.628 1.342 -25.877 1.00 64.19 86 ASN A N 1
ATOM 669 C CA . ASN A 1 86 ? 19.104 0.978 -27.218 1.00 64.19 86 ASN A CA 1
ATOM 670 C C . ASN A 1 86 ? 20.647 0.983 -27.274 1.00 64.19 86 ASN A C 1
ATOM 672 O O . ASN A 1 86 ? 21.230 2.065 -27.178 1.00 64.19 86 ASN A O 1
ATOM 676 N N . PRO A 1 87 ? 21.331 -0.168 -27.485 1.00 61.25 87 PRO A N 1
ATOM 677 C CA . PRO A 1 87 ? 20.794 -1.504 -27.785 1.00 61.25 87 PRO A CA 1
ATOM 678 C C . PRO A 1 87 ? 20.332 -2.319 -26.546 1.00 61.25 87 PRO A C 1
ATOM 680 O O . PRO A 1 87 ? 20.912 -2.178 -25.465 1.00 61.25 87 PRO A O 1
ATOM 683 N N . PRO A 1 88 ? 19.339 -3.224 -26.717 1.00 60.06 88 PRO A N 1
ATOM 684 C CA . PRO A 1 88 ? 18.582 -3.909 -25.649 1.00 60.06 88 PRO A CA 1
ATOM 685 C C . PRO A 1 88 ? 19.361 -4.950 -24.830 1.00 60.06 88 PRO A C 1
ATOM 687 O O . PRO A 1 88 ? 18.814 -5.567 -23.920 1.00 60.06 88 PRO A O 1
ATOM 690 N N . GLU A 1 89 ? 20.641 -5.149 -25.131 1.00 64.38 89 GLU A N 1
ATOM 691 C CA . GLU A 1 89 ? 21.495 -6.191 -24.544 1.00 64.38 89 GLU A CA 1
ATOM 692 C C . GLU A 1 89 ? 22.286 -5.698 -23.328 1.00 64.38 89 GLU A C 1
ATOM 694 O O . GLU A 1 89 ? 23.129 -6.400 -22.769 1.00 64.38 89 GLU A O 1
ATOM 699 N N . ASN A 1 90 ? 22.057 -4.453 -22.921 1.00 70.94 90 ASN A N 1
ATOM 700 C CA . ASN A 1 90 ? 22.903 -3.818 -21.939 1.00 70.94 90 ASN A CA 1
ATOM 701 C C . ASN A 1 90 ? 22.515 -4.259 -20.514 1.00 70.94 90 ASN A C 1
ATOM 703 O O . ASN A 1 90 ? 21.589 -3.740 -19.892 1.00 70.94 90 ASN A O 1
ATOM 707 N N . ILE A 1 91 ? 23.262 -5.238 -19.997 1.00 72.69 91 ILE A N 1
ATOM 708 C CA . ILE A 1 91 ? 23.111 -5.837 -18.660 1.00 72.69 91 ILE A CA 1
ATOM 709 C C . ILE A 1 91 ? 23.089 -4.766 -17.553 1.00 72.69 91 ILE A C 1
ATOM 711 O O . ILE A 1 91 ? 22.372 -4.924 -16.564 1.00 72.69 91 ILE A O 1
ATOM 715 N N . ALA A 1 92 ? 23.800 -3.645 -17.737 1.00 75.50 92 ALA A N 1
ATOM 716 C CA . ALA A 1 92 ? 23.800 -2.535 -16.783 1.00 75.50 92 ALA A CA 1
ATOM 717 C C . ALA A 1 92 ? 22.417 -1.869 -16.635 1.00 75.50 92 ALA A C 1
ATOM 719 O O . ALA A 1 92 ? 22.091 -1.338 -15.578 1.00 75.50 92 ALA A O 1
ATOM 720 N N . PHE A 1 93 ? 21.567 -1.915 -17.663 1.00 72.44 93 PHE A N 1
ATOM 721 C CA . PHE A 1 93 ? 20.204 -1.383 -17.575 1.00 72.44 93 PHE A CA 1
ATOM 722 C C . PHE A 1 93 ? 19.285 -2.297 -16.778 1.00 72.44 93 PHE A C 1
ATOM 724 O O . PHE A 1 93 ? 18.501 -1.820 -15.957 1.00 72.44 93 PHE A O 1
ATOM 731 N N . ILE A 1 94 ? 19.405 -3.611 -16.985 1.00 73.38 94 ILE A N 1
ATOM 732 C CA . ILE A 1 94 ? 18.646 -4.606 -16.224 1.00 73.38 94 ILE A CA 1
ATOM 733 C C . ILE A 1 94 ? 19.012 -4.502 -14.740 1.00 73.38 94 ILE A C 1
ATOM 735 O O . ILE A 1 94 ? 18.121 -4.519 -13.891 1.00 73.38 94 ILE A O 1
ATOM 739 N N . SER A 1 95 ? 20.297 -4.318 -14.415 1.00 77.94 95 SER A N 1
ATOM 740 C CA . SER A 1 95 ? 20.725 -4.150 -13.025 1.00 77.94 95 SER A CA 1
ATOM 741 C C . SER A 1 95 ? 20.178 -2.866 -12.396 1.00 77.94 95 SER A C 1
ATOM 743 O O . SER A 1 95 ? 19.626 -2.937 -11.302 1.00 77.94 95 SER A O 1
ATOM 745 N N . ILE A 1 96 ? 20.240 -1.718 -13.087 1.00 80.31 96 ILE A N 1
ATOM 746 C CA . ILE A 1 96 ? 19.679 -0.447 -12.591 1.00 80.31 96 ILE A CA 1
ATOM 747 C C . ILE A 1 96 ? 18.170 -0.569 -12.353 1.00 80.31 96 ILE A C 1
ATOM 749 O O . ILE A 1 96 ? 17.678 -0.146 -11.306 1.00 80.31 96 ILE A O 1
ATOM 753 N N . TYR A 1 97 ? 17.435 -1.179 -13.286 1.00 77.81 97 TYR A N 1
ATOM 754 C CA . TYR A 1 97 ? 15.998 -1.399 -13.138 1.00 77.81 97 TYR A CA 1
ATOM 755 C C . TYR A 1 97 ? 15.676 -2.256 -11.908 1.00 77.81 97 TYR A C 1
ATOM 757 O O . TYR A 1 97 ? 14.855 -1.856 -11.082 1.00 77.81 97 TYR A O 1
ATOM 765 N N . ILE A 1 98 ? 16.362 -3.392 -11.738 1.00 80.75 98 ILE A N 1
ATOM 766 C CA . ILE A 1 98 ? 16.183 -4.265 -10.569 1.00 80.75 98 ILE A CA 1
ATOM 767 C C . ILE A 1 98 ? 16.530 -3.519 -9.273 1.00 80.75 98 ILE A C 1
ATOM 769 O O . ILE A 1 98 ? 15.805 -3.647 -8.289 1.00 80.75 98 ILE A O 1
ATOM 773 N N . SER A 1 99 ? 17.588 -2.703 -9.260 1.00 84.44 99 SER A N 1
ATOM 774 C CA . SER A 1 99 ? 17.965 -1.904 -8.088 1.00 84.44 99 SER A CA 1
ATOM 775 C C . SER A 1 99 ? 16.895 -0.879 -7.707 1.00 84.44 99 SER A C 1
ATOM 777 O O . SER A 1 99 ? 16.530 -0.794 -6.535 1.00 84.44 99 SER A O 1
ATOM 779 N N . ILE A 1 100 ? 16.349 -0.136 -8.676 1.00 83.50 100 ILE A N 1
ATOM 780 C CA . ILE A 1 100 ? 15.266 0.829 -8.426 1.00 83.50 100 ILE A CA 1
ATOM 781 C C . ILE A 1 100 ? 14.017 0.101 -7.920 1.00 83.50 100 ILE A C 1
ATOM 783 O O . ILE A 1 100 ? 13.428 0.519 -6.924 1.00 83.50 100 ILE A O 1
ATOM 787 N N . MET A 1 101 ? 13.650 -1.021 -8.547 1.00 81.12 101 MET A N 1
ATOM 788 C CA . MET A 1 101 ? 12.525 -1.855 -8.111 1.00 81.12 101 MET A CA 1
ATOM 789 C C . MET A 1 101 ? 12.718 -2.376 -6.685 1.00 81.12 101 MET A C 1
ATOM 791 O O . MET A 1 101 ? 11.774 -2.372 -5.900 1.00 81.12 101 MET A O 1
ATOM 795 N N . GLY A 1 102 ? 13.943 -2.760 -6.321 1.00 84.62 102 GLY A N 1
ATOM 796 C CA . GLY A 1 102 ? 14.291 -3.157 -4.960 1.00 84.62 102 GLY A CA 1
ATOM 797 C C . GLY A 1 102 ? 14.075 -2.029 -3.952 1.00 84.62 102 GLY A C 1
ATOM 798 O O . GLY A 1 102 ? 13.419 -2.236 -2.935 1.00 84.62 102 GLY A O 1
ATOM 799 N N . ILE A 1 103 ? 14.556 -0.818 -4.250 1.00 88.25 103 ILE A N 1
ATOM 800 C CA . ILE A 1 103 ? 14.386 0.353 -3.373 1.00 88.25 103 ILE A CA 1
ATOM 801 C C . ILE A 1 103 ? 12.901 0.699 -3.206 1.00 88.25 103 ILE A C 1
ATOM 803 O O . ILE A 1 103 ? 12.432 0.881 -2.082 1.00 88.25 103 ILE A O 1
ATOM 807 N N . LEU A 1 104 ? 12.143 0.747 -4.305 1.00 87.50 104 LEU A N 1
ATOM 808 C CA . LEU A 1 104 ? 10.702 1.009 -4.261 1.00 87.50 104 LEU A CA 1
ATOM 809 C C . LEU A 1 104 ? 9.948 -0.082 -3.496 1.00 87.50 10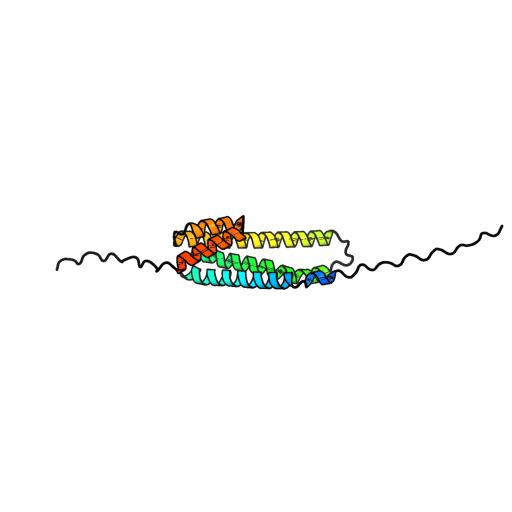4 LEU A C 1
ATOM 811 O O . LEU A 1 104 ? 9.045 0.234 -2.725 1.00 87.50 104 LEU A O 1
ATOM 815 N N . GLY A 1 105 ? 10.353 -1.344 -3.650 1.00 85.50 105 GLY A N 1
ATOM 816 C CA . GLY A 1 105 ? 9.812 -2.468 -2.891 1.00 85.50 105 GLY A CA 1
ATOM 817 C C . GLY A 1 105 ? 10.045 -2.326 -1.387 1.00 85.50 105 GLY A C 1
ATOM 818 O O . GLY A 1 105 ? 9.127 -2.552 -0.603 1.00 85.50 105 GLY A O 1
ATOM 819 N N . VAL A 1 106 ? 11.233 -1.875 -0.972 1.00 89.81 106 VAL A N 1
ATOM 820 C CA . VAL A 1 106 ? 11.529 -1.586 0.441 1.00 89.81 106 VAL A CA 1
ATOM 821 C C . VAL A 1 106 ? 10.662 -0.437 0.960 1.00 89.81 106 VAL A C 1
ATOM 823 O O . VAL A 1 106 ? 10.087 -0.553 2.040 1.00 89.81 106 VAL A O 1
ATOM 826 N N . ILE A 1 107 ? 10.502 0.645 0.191 1.00 90.62 107 ILE A N 1
ATOM 827 C CA . ILE A 1 107 ? 9.627 1.773 0.555 1.00 90.62 107 ILE A CA 1
ATOM 828 C C . ILE A 1 107 ? 8.173 1.305 0.722 1.00 90.62 107 ILE A C 1
ATOM 830 O O . ILE A 1 107 ? 7.529 1.637 1.720 1.00 90.62 107 ILE A O 1
ATOM 834 N N . ALA A 1 108 ? 7.670 0.496 -0.214 1.00 87.31 108 ALA A N 1
ATOM 835 C CA . ALA A 1 108 ? 6.328 -0.075 -0.149 1.00 87.31 108 ALA A CA 1
ATOM 836 C C . ALA A 1 108 ? 6.152 -0.972 1.085 1.00 87.31 108 ALA A C 1
ATOM 838 O O . ALA A 1 108 ? 5.145 -0.870 1.785 1.00 87.31 108 ALA A O 1
ATOM 839 N N . LEU A 1 109 ? 7.149 -1.808 1.392 1.00 89.75 109 LEU A N 1
ATOM 840 C CA . LEU A 1 109 ? 7.148 -2.691 2.558 1.00 89.75 109 L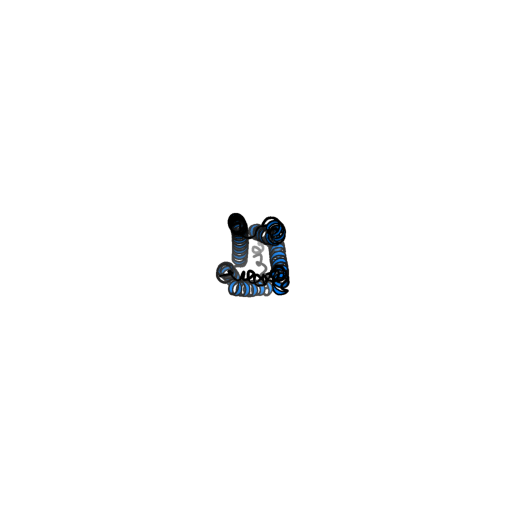EU A CA 1
ATOM 841 C C . LEU A 1 109 ? 7.117 -1.902 3.872 1.00 89.75 109 LEU A C 1
ATOM 843 O O . LEU A 1 109 ? 6.321 -2.218 4.754 1.00 89.75 109 LEU A O 1
ATOM 847 N N . VAL A 1 110 ? 7.918 -0.839 3.987 1.00 93.38 110 VAL A N 1
ATOM 848 C CA . VAL A 1 110 ? 7.859 0.077 5.137 1.00 93.38 110 VAL A CA 1
ATOM 849 C C . VAL A 1 110 ? 6.464 0.699 5.251 1.00 93.38 110 VAL A C 1
ATOM 851 O O . VAL A 1 110 ? 5.899 0.739 6.343 1.00 93.38 110 VAL A O 1
ATOM 854 N N . GLY A 1 111 ? 5.870 1.115 4.128 1.00 91.75 111 G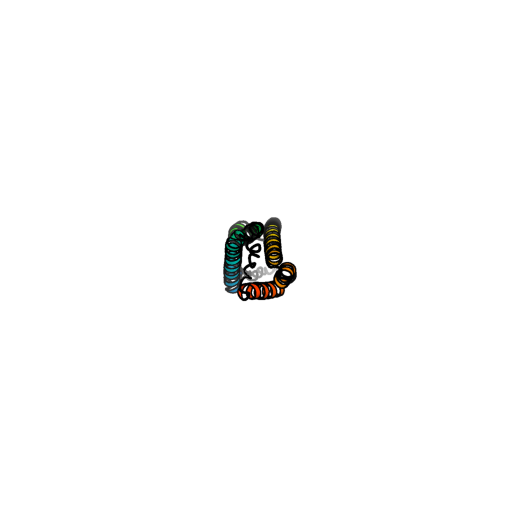LY A N 1
ATOM 855 C CA . GLY A 1 111 ? 4.501 1.628 4.087 1.00 91.75 111 GLY A CA 1
ATOM 856 C C . GLY A 1 111 ? 3.467 0.634 4.629 1.00 91.75 111 GLY A C 1
ATOM 857 O O . GLY A 1 111 ? 2.655 0.997 5.481 1.00 91.75 111 GLY A O 1
ATOM 858 N N . ILE A 1 112 ? 3.546 -0.632 4.209 1.00 90.38 112 ILE A N 1
ATOM 859 C CA . ILE A 1 112 ? 2.660 -1.711 4.675 1.00 90.38 112 ILE A CA 1
ATOM 860 C C . ILE A 1 112 ? 2.819 -1.946 6.181 1.00 90.38 112 ILE A C 1
ATOM 862 O O . ILE A 1 112 ? 1.817 -2.055 6.887 1.00 90.38 112 ILE A O 1
ATOM 866 N N . ILE A 1 113 ? 4.051 -1.980 6.697 1.00 92.88 113 ILE A N 1
ATOM 867 C CA . ILE A 1 113 ? 4.302 -2.164 8.135 1.00 92.88 113 ILE A CA 1
ATOM 868 C C . ILE A 1 113 ? 3.643 -1.043 8.949 1.00 92.88 113 ILE A C 1
ATOM 870 O O . ILE A 1 113 ? 2.980 -1.319 9.948 1.00 92.88 113 ILE A O 1
ATOM 874 N N . LEU A 1 114 ? 3.766 0.213 8.509 1.00 93.81 114 LEU A N 1
ATOM 875 C CA . LEU A 1 114 ? 3.132 1.350 9.184 1.00 93.81 114 LEU A CA 1
ATOM 876 C C . LEU A 1 114 ? 1.600 1.254 9.180 1.00 93.81 114 LEU A C 1
ATOM 878 O O . LEU A 1 114 ? 0.965 1.547 10.195 1.00 93.81 114 LEU A O 1
ATOM 882 N N . VAL A 1 115 ? 1.007 0.806 8.069 1.00 92.31 115 VAL A N 1
ATOM 883 C CA . VAL A 1 115 ? -0.437 0.532 7.977 1.00 92.31 115 VAL A CA 1
ATOM 884 C C . VAL A 1 115 ? -0.845 -0.552 8.976 1.00 92.31 115 VAL A C 1
ATOM 886 O O . VAL A 1 115 ? -1.804 -0.362 9.720 1.00 92.31 115 VAL A O 1
ATOM 889 N N . VAL A 1 116 ? -0.097 -1.652 9.062 1.00 92.56 116 VAL A N 1
ATOM 890 C CA . VAL A 1 116 ? -0.397 -2.763 9.981 1.00 92.56 116 VAL A CA 1
ATOM 891 C C . VAL A 1 116 ? -0.301 -2.337 11.443 1.00 92.56 116 VAL A C 1
ATOM 893 O O . VAL A 1 116 ? -1.192 -2.660 12.226 1.00 92.56 116 VAL A O 1
ATOM 896 N N . ILE A 1 117 ? 0.726 -1.568 11.815 1.00 92.69 117 ILE A N 1
ATOM 897 C CA . ILE A 1 117 ? 0.856 -1.024 13.174 1.00 92.69 117 ILE A CA 1
ATOM 898 C C . ILE A 1 117 ? -0.355 -0.147 13.511 1.00 92.69 117 ILE A C 1
ATOM 900 O O . ILE A 1 117 ? -0.933 -0.281 14.590 1.00 92.69 117 ILE A O 1
ATOM 904 N N . ALA A 1 118 ? -0.778 0.721 12.588 1.00 92.44 118 ALA A N 1
ATOM 905 C CA . ALA A 1 118 ? -1.951 1.562 12.795 1.00 92.44 118 ALA A CA 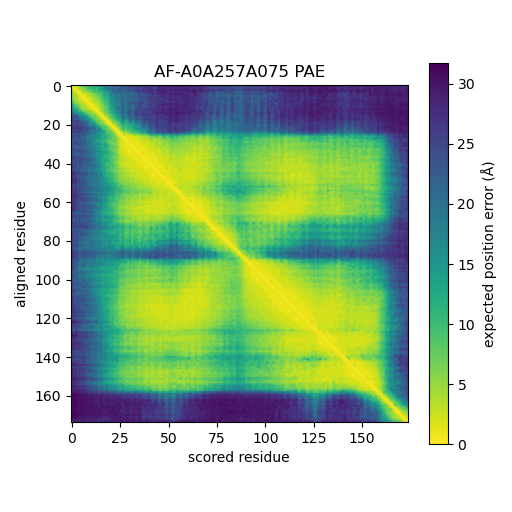1
ATOM 906 C C . ALA A 1 118 ? -3.236 0.730 12.961 1.00 92.44 118 ALA A C 1
ATOM 908 O O . ALA A 1 118 ? -4.016 1.002 13.871 1.00 92.44 118 ALA A O 1
ATOM 909 N N . LEU A 1 119 ? -3.432 -0.317 12.151 1.00 91.88 119 LEU A N 1
ATOM 910 C CA . LEU A 1 119 ? -4.564 -1.245 12.290 1.00 91.88 119 LEU A CA 1
ATOM 911 C C . LEU A 1 119 ? -4.546 -1.985 13.631 1.00 91.88 119 LEU A C 1
ATOM 913 O O . LEU A 1 119 ? -5.586 -2.129 14.273 1.00 91.88 119 LEU A O 1
ATOM 917 N N . PHE A 1 120 ? -3.370 -2.412 14.086 1.00 91.56 120 PHE A N 1
ATOM 918 C CA . PHE A 1 120 ? -3.223 -3.074 15.376 1.00 91.56 120 PHE A CA 1
ATOM 919 C C . PHE A 1 120 ? -3.623 -2.150 16.533 1.00 91.56 120 PHE A C 1
ATOM 921 O O . PHE A 1 120 ? -4.389 -2.564 17.403 1.00 91.56 120 PHE A O 1
ATOM 928 N N . LYS A 1 121 ? -3.190 -0.881 16.501 1.00 89.69 121 LYS A N 1
ATOM 929 C CA . LYS A 1 121 ? -3.581 0.133 17.495 1.00 89.69 121 LYS A CA 1
ATOM 930 C C . LYS A 1 121 ? -5.085 0.401 17.506 1.00 89.69 121 LYS A C 1
ATOM 932 O O . LYS A 1 121 ? -5.663 0.578 18.574 1.00 89.69 121 LYS A O 1
ATOM 937 N N . ILE A 1 122 ? -5.737 0.378 16.342 1.00 89.31 122 ILE A N 1
ATOM 938 C CA . ILE A 1 122 ? -7.203 0.463 16.260 1.00 89.31 122 ILE A CA 1
ATOM 939 C C . ILE A 1 122 ? -7.838 -0.740 16.965 1.00 89.31 122 ILE A C 1
ATOM 941 O O . ILE A 1 122 ? -8.707 -0.575 17.818 1.00 89.31 122 ILE A O 1
ATOM 945 N N . GLY A 1 123 ? -7.365 -1.952 16.666 1.00 87.75 123 GLY A N 1
ATOM 946 C CA . GLY A 1 123 ? -7.832 -3.164 17.336 1.00 87.75 123 GLY A CA 1
ATOM 947 C C . GLY A 1 123 ? -7.601 -3.140 18.850 1.00 87.75 123 GLY A C 1
ATOM 948 O O . GLY A 1 123 ? -8.418 -3.658 19.606 1.00 87.75 123 GLY A O 1
ATOM 949 N N . GLU A 1 124 ? -6.514 -2.527 19.317 1.00 90.00 124 GLU A N 1
ATOM 950 C CA . GLU A 1 124 ? -6.240 -2.323 20.740 1.00 90.00 124 GLU A CA 1
ATOM 951 C C . GLU A 1 124 ? -7.210 -1.340 21.389 1.00 90.00 124 GLU A C 1
ATOM 953 O O . GLU A 1 124 ? -7.814 -1.684 22.404 1.00 90.00 124 GLU A O 1
ATOM 958 N N . HIS A 1 125 ? -7.432 -0.183 20.767 1.00 87.81 125 HIS A N 1
ATOM 959 C CA . HIS A 1 125 ? -8.339 0.840 21.282 1.00 87.81 125 HIS A CA 1
ATOM 960 C C . HIS A 1 125 ? -9.779 0.333 21.439 1.00 87.81 125 HIS A C 1
ATOM 962 O O . HIS A 1 125 ? -10.432 0.618 22.440 1.00 87.81 125 HIS A O 1
ATOM 968 N N . TYR A 1 126 ? -10.259 -0.462 20.479 1.00 86.44 126 TYR A N 1
ATOM 969 C CA . TYR A 1 126 ? -11.606 -1.038 20.510 1.00 86.44 126 TYR A CA 1
ATOM 970 C C . TYR A 1 126 ? -11.670 -2.442 21.134 1.00 86.44 126 TYR A C 1
ATOM 972 O O . TYR A 1 126 ? -12.712 -3.092 21.079 1.00 86.44 126 TYR A O 1
ATOM 980 N N . ASN A 1 127 ? -10.563 -2.937 21.702 1.00 88.12 127 ASN A N 1
ATOM 981 C CA . ASN A 1 127 ? -10.429 -4.290 22.251 1.00 88.12 127 ASN A CA 1
ATOM 982 C C . ASN A 1 127 ? -10.932 -5.411 21.308 1.00 88.12 127 ASN A C 1
ATOM 984 O O . ASN A 1 127 ? -11.471 -6.428 21.746 1.00 88.12 127 ASN A O 1
ATOM 988 N N . SER A 1 128 ? -10.761 -5.230 19.995 1.00 89.06 128 SER A N 1
ATOM 989 C CA . SER A 1 128 ? -11.202 -6.176 18.970 1.00 89.06 128 SER A CA 1
ATOM 990 C C . SER A 1 128 ? -10.064 -7.111 18.573 1.00 89.06 128 SER A C 1
ATOM 992 O O . SER A 1 128 ? -9.142 -6.744 17.837 1.00 89.06 128 SER A O 1
ATOM 994 N N . THR A 1 129 ? -10.138 -8.357 19.043 1.00 89.88 129 THR A N 1
ATOM 995 C CA . THR A 1 129 ? -9.182 -9.417 18.686 1.00 89.88 129 THR A CA 1
ATOM 996 C C . THR A 1 129 ? -9.188 -9.705 17.186 1.00 89.88 129 THR A C 1
ATOM 998 O O . THR A 1 129 ? -8.133 -9.960 16.612 1.00 89.88 129 THR A O 1
ATOM 1001 N N . ILE A 1 130 ? -10.351 -9.605 16.533 1.00 90.44 130 ILE A N 1
ATOM 1002 C CA . ILE A 1 130 ? -10.498 -9.868 15.096 1.00 90.44 130 ILE A CA 1
ATOM 1003 C C . ILE A 1 130 ? -9.665 -8.870 14.281 1.00 90.44 130 ILE A C 1
ATOM 1005 O O . ILE A 1 130 ? -8.935 -9.282 13.382 1.00 90.44 130 ILE A O 1
ATOM 1009 N N . ILE A 1 131 ? -9.696 -7.580 14.637 1.00 91.00 131 ILE A N 1
ATOM 1010 C CA . ILE A 1 131 ? -8.904 -6.546 13.953 1.00 91.00 131 ILE A CA 1
ATOM 1011 C C . ILE A 1 131 ? -7.406 -6.757 14.192 1.00 91.00 131 ILE A C 1
ATOM 1013 O O . ILE A 1 131 ? -6.624 -6.683 13.247 1.00 91.00 131 ILE A O 1
ATOM 1017 N N . LYS A 1 132 ? -6.994 -7.084 15.427 1.00 91.19 132 LYS A N 1
ATOM 1018 C CA . LYS A 1 132 ? -5.582 -7.367 15.752 1.00 91.19 132 LYS A CA 1
ATOM 1019 C C . LYS A 1 132 ? -5.038 -8.546 14.941 1.00 91.19 132 LYS A C 1
ATOM 1021 O O . LYS A 1 132 ? -3.979 -8.441 14.326 1.00 91.19 132 LYS A O 1
ATOM 1026 N N . VAL A 1 133 ? -5.773 -9.659 14.924 1.00 91.19 133 VAL A N 1
ATOM 1027 C CA . VAL A 1 133 ? -5.392 -10.876 14.193 1.00 91.19 133 VAL A CA 1
ATOM 1028 C C . VAL A 1 133 ? -5.425 -10.631 12.684 1.00 91.19 133 VAL A C 1
ATOM 1030 O O . VAL A 1 133 ? -4.491 -11.023 11.986 1.00 91.19 133 VAL A O 1
ATOM 1033 N N . GLY A 1 134 ? -6.442 -9.920 12.186 1.00 88.75 134 GLY A N 1
ATOM 1034 C CA . GLY A 1 134 ? -6.551 -9.527 10.78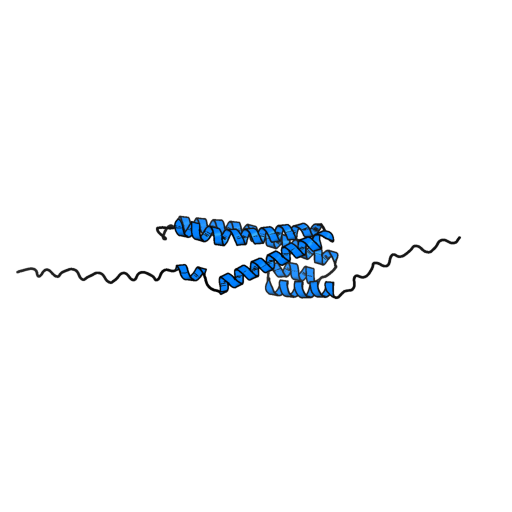2 1.00 88.75 134 GLY A CA 1
ATOM 1035 C C . GLY A 1 134 ? -5.380 -8.659 10.317 1.00 88.75 134 GLY A C 1
ATOM 1036 O O . GLY A 1 134 ? -4.827 -8.914 9.250 1.00 88.75 134 GLY A O 1
ATOM 1037 N N . ALA A 1 135 ? -4.937 -7.701 11.137 1.00 89.31 135 ALA A N 1
ATOM 1038 C CA . ALA A 1 135 ? -3.795 -6.839 10.832 1.00 89.31 135 ALA A CA 1
ATOM 1039 C C . ALA A 1 135 ? -2.480 -7.628 10.703 1.00 89.31 135 ALA A C 1
ATOM 1041 O O . ALA A 1 135 ? -1.725 -7.414 9.758 1.00 89.31 135 ALA A O 1
ATOM 1042 N N . ILE A 1 136 ? -2.219 -8.576 11.610 1.00 88.62 136 ILE A N 1
ATOM 1043 C CA . ILE A 1 136 ? -1.019 -9.428 11.545 1.00 88.62 136 ILE A CA 1
ATOM 1044 C C . ILE A 1 136 ? -1.089 -10.357 10.328 1.00 88.62 136 ILE A C 1
ATOM 1046 O O . ILE A 1 136 ? -0.120 -10.478 9.576 1.00 88.62 136 ILE A O 1
ATOM 1050 N N . LEU A 1 137 ? -2.244 -10.989 10.101 1.00 88.94 137 LEU A N 1
ATOM 1051 C CA . LEU A 1 137 ? -2.442 -11.881 8.960 1.00 88.94 137 LEU A CA 1
ATOM 1052 C C . LEU A 1 137 ? -2.361 -11.151 7.622 1.00 88.94 137 LEU A C 1
ATOM 1054 O O . LEU A 1 137 ? -1.988 -11.780 6.639 1.00 88.94 137 LEU A O 1
ATOM 1058 N N . PHE A 1 138 ? -2.636 -9.847 7.573 1.00 86.62 138 PHE A N 1
ATOM 1059 C CA . PHE A 1 138 ? -2.520 -9.054 6.352 1.00 86.62 138 PHE A CA 1
ATOM 1060 C C . PHE A 1 138 ? -1.101 -9.080 5.752 1.00 86.62 138 PHE A C 1
ATOM 1062 O O . PHE A 1 138 ? -0.961 -9.033 4.533 1.00 86.62 138 PHE A O 1
ATOM 1069 N N . ILE A 1 139 ? -0.055 -9.226 6.577 1.00 82.69 139 ILE A N 1
ATOM 1070 C CA . ILE A 1 139 ? 1.339 -9.322 6.107 1.00 82.69 139 ILE A CA 1
ATOM 1071 C C . ILE A 1 139 ? 1.613 -10.665 5.421 1.00 82.69 139 ILE A C 1
ATOM 1073 O O . ILE A 1 139 ? 2.275 -10.709 4.387 1.00 82.69 139 ILE A O 1
ATOM 1077 N N . PHE A 1 140 ? 1.128 -11.766 5.998 1.00 82.44 140 PHE A N 1
ATOM 1078 C CA . PHE A 1 140 ? 1.453 -13.118 5.531 1.00 82.44 140 PHE A CA 1
ATOM 1079 C C . PHE A 1 140 ? 0.472 -13.620 4.469 1.00 82.44 140 PHE A C 1
ATOM 1081 O O . PHE A 1 140 ? 0.865 -14.235 3.482 1.00 82.44 140 PHE A O 1
ATOM 1088 N N . LEU A 1 141 ? -0.819 -13.377 4.690 1.00 85.31 141 LEU A N 1
ATOM 1089 C CA . LEU A 1 141 ? -1.929 -13.801 3.847 1.00 85.31 141 LEU A CA 1
ATOM 1090 C C . LEU A 1 141 ? -2.879 -12.615 3.653 1.00 85.31 141 LEU A C 1
ATOM 1092 O O . LEU A 1 141 ? -3.958 -12.565 4.245 1.00 85.31 141 LEU A O 1
ATOM 1096 N N . GLY A 1 142 ? -2.485 -11.675 2.789 1.00 80.56 142 GLY A N 1
ATOM 1097 C CA . GLY A 1 142 ? -3.215 -10.425 2.544 1.00 80.56 142 GLY A CA 1
ATOM 1098 C C . GLY A 1 142 ? -4.719 -10.606 2.312 1.00 80.56 142 GLY A C 1
ATOM 1099 O O . GLY A 1 142 ? -5.515 -9.860 2.872 1.00 80.56 142 GLY A O 1
ATOM 1100 N N . PHE A 1 143 ? -5.124 -11.646 1.575 1.00 80.81 143 PHE A N 1
ATOM 1101 C CA . PHE A 1 143 ? -6.5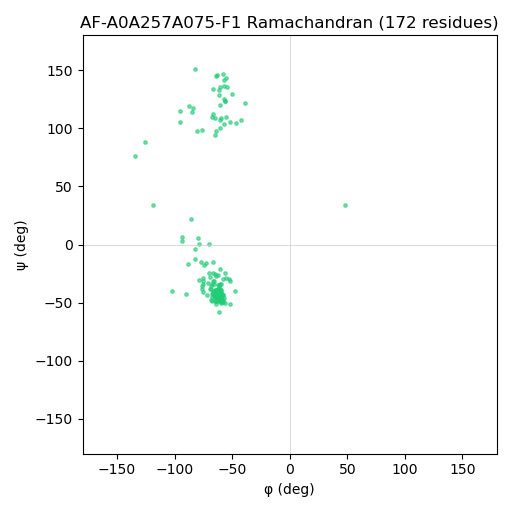39 -11.954 1.338 1.00 80.81 143 PHE A CA 1
ATOM 1102 C C . PHE A 1 143 ? -7.296 -12.351 2.618 1.00 80.81 143 PHE A C 1
ATOM 1104 O O . PHE A 1 143 ? -8.355 -11.797 2.905 1.00 80.81 143 PHE A O 1
ATOM 1111 N N . ILE A 1 144 ? -6.745 -13.271 3.419 1.00 85.25 144 ILE A N 1
ATOM 1112 C CA . ILE A 1 144 ? -7.376 -13.712 4.674 1.00 85.25 144 ILE A CA 1
ATOM 1113 C C . ILE A 1 144 ? -7.378 -12.573 5.698 1.00 85.25 144 ILE A C 1
ATOM 1115 O O . ILE A 1 144 ? -8.392 -12.329 6.352 1.00 85.25 144 ILE A O 1
ATOM 1119 N N . GLY A 1 145 ? -6.265 -11.842 5.804 1.00 82.75 145 GLY A N 1
ATOM 1120 C CA . GLY A 1 145 ? -6.159 -10.665 6.662 1.00 82.75 145 GLY A CA 1
ATOM 1121 C C . GLY A 1 145 ? -7.194 -9.597 6.309 1.00 82.75 145 GLY A C 1
ATOM 1122 O O . GLY A 1 145 ? -7.859 -9.081 7.203 1.00 82.75 145 GLY A O 1
ATOM 1123 N N . ALA A 1 146 ? -7.403 -9.319 5.018 1.00 83.19 146 ALA A N 1
ATOM 1124 C CA . ALA A 1 146 ? -8.409 -8.364 4.557 1.00 83.19 146 ALA A CA 1
ATOM 1125 C C . ALA A 1 146 ? -9.842 -8.788 4.924 1.00 83.19 146 ALA A C 1
ATOM 1127 O O . ALA A 1 146 ? -10.622 -7.949 5.370 1.00 83.19 146 ALA A O 1
ATOM 1128 N N . ILE A 1 147 ? -10.183 -10.078 4.798 1.00 87.69 147 ILE A N 1
ATOM 1129 C CA . ILE A 1 147 ? -11.496 -10.600 5.216 1.00 87.69 147 ILE A CA 1
ATOM 1130 C C . ILE A 1 147 ? -11.700 -10.413 6.721 1.00 87.69 147 ILE A C 1
ATOM 1132 O O . ILE A 1 147 ? -12.749 -9.935 7.148 1.00 87.69 147 ILE A O 1
ATOM 1136 N N . LEU A 1 148 ? -10.698 -10.760 7.533 1.00 89.38 148 LEU A N 1
ATOM 1137 C CA . LEU A 1 148 ? -10.775 -10.595 8.984 1.00 89.38 148 LEU A CA 1
ATOM 1138 C C . LEU A 1 148 ? -10.894 -9.126 9.381 1.00 89.38 148 LEU A C 1
ATOM 1140 O O . LEU A 1 148 ? -11.716 -8.797 10.228 1.00 89.38 148 LEU A O 1
ATOM 1144 N N . LEU A 1 149 ? -10.126 -8.238 8.748 1.00 87.38 149 LEU A N 1
ATOM 1145 C CA . LEU A 1 149 ? -10.248 -6.798 8.964 1.00 87.38 149 LEU A CA 1
ATOM 1146 C C . LEU A 1 149 ? -11.648 -6.302 8.600 1.00 87.38 149 LEU A C 1
ATOM 1148 O O . LEU A 1 149 ? -12.244 -5.578 9.389 1.00 87.38 149 LEU A O 1
ATOM 1152 N N . TYR A 1 150 ? -12.206 -6.730 7.465 1.00 89.00 150 TYR A N 1
ATOM 1153 C CA . TYR A 1 150 ? -13.569 -6.376 7.066 1.00 89.00 150 TYR A CA 1
ATOM 1154 C C . TYR A 1 150 ? -14.607 -6.813 8.110 1.00 89.00 150 TYR A C 1
ATOM 1156 O O . TYR A 1 150 ? -15.416 -5.998 8.547 1.00 89.00 150 TYR A O 1
ATOM 1164 N N . ILE A 1 151 ? -14.551 -8.073 8.555 1.00 88.94 151 ILE A N 1
ATOM 1165 C CA . ILE A 1 151 ? -15.451 -8.595 9.596 1.00 88.94 151 ILE A CA 1
ATOM 1166 C C . ILE A 1 151 ? -15.266 -7.817 10.903 1.00 88.94 151 ILE A C 1
ATOM 1168 O O . ILE A 1 151 ? -16.244 -7.420 11.528 1.00 88.94 151 ILE A O 1
ATOM 1172 N N . GLY A 1 152 ? -14.017 -7.572 11.302 1.00 85.25 152 GLY A N 1
ATOM 1173 C CA . GLY A 1 152 ? -13.687 -6.866 12.533 1.00 85.25 152 GLY A CA 1
ATOM 1174 C C . GLY A 1 152 ? -14.171 -5.419 12.537 1.00 85.25 152 GLY A C 1
ATOM 1175 O O . GLY A 1 152 ? -14.701 -4.969 13.545 1.00 85.25 152 GLY A O 1
ATOM 1176 N N . PHE A 1 153 ? -14.028 -4.700 11.421 1.00 86.38 153 PHE A N 1
ATOM 1177 C CA . PHE A 1 153 ? -14.542 -3.338 11.285 1.00 86.38 153 PHE A CA 1
ATOM 1178 C C . PHE A 1 153 ? -16.066 -3.291 11.241 1.00 86.38 153 PHE A C 1
ATOM 1180 O O . PHE A 1 153 ? -16.651 -2.414 11.866 1.00 86.38 153 PHE A O 1
ATOM 1187 N N . LYS A 1 154 ? -16.711 -4.252 10.575 1.00 87.44 154 LYS A N 1
ATOM 1188 C CA . LYS A 1 154 ? -18.173 -4.342 10.551 1.00 87.44 154 LYS A CA 1
ATOM 1189 C C . LYS A 1 154 ? -18.757 -4.593 11.946 1.00 87.44 154 LYS A C 1
ATOM 1191 O O . LYS A 1 154 ? -19.697 -3.921 12.345 1.00 87.44 154 LYS A O 1
ATOM 1196 N N . ASP A 1 155 ? -18.130 -5.470 12.729 1.00 86.00 155 ASP A N 1
ATOM 1197 C CA . ASP A 1 155 ? -18.501 -5.710 14.132 1.00 86.00 155 ASP A CA 1
ATOM 1198 C C . ASP A 1 155 ? -18.322 -4.460 15.020 1.00 86.00 155 ASP A C 1
ATOM 1200 O O . ASP A 1 155 ? -19.009 -4.313 16.029 1.00 86.00 155 ASP A O 1
ATOM 1204 N N . LEU A 1 156 ? -17.423 -3.534 14.660 1.00 83.12 156 LEU A N 1
ATOM 1205 C CA . LEU A 1 156 ? -17.325 -2.237 15.341 1.00 83.12 156 LEU A CA 1
ATOM 1206 C C . LEU A 1 156 ? -18.431 -1.263 14.936 1.00 83.12 156 LEU A C 1
ATOM 1208 O O . LEU A 1 156 ? -18.873 -0.489 15.778 1.00 83.12 156 LEU A O 1
ATOM 1212 N N . GLU A 1 157 ? -18.856 -1.278 13.674 1.00 81.38 157 GLU A N 1
ATOM 1213 C CA . GLU A 1 157 ? -19.952 -0.437 13.183 1.00 81.38 157 GLU A CA 1
ATOM 1214 C C . GLU A 1 157 ? -21.300 -0.865 13.782 1.00 81.38 157 GLU A C 1
ATOM 1216 O O . GLU A 1 157 ? -22.103 -0.020 14.175 1.00 81.38 157 GLU A O 1
ATOM 1221 N N . ASP A 1 158 ? -21.509 -2.176 13.929 1.00 80.75 158 ASP A N 1
ATOM 1222 C CA . ASP A 1 158 ? -22.752 -2.759 14.442 1.00 80.75 158 ASP A CA 1
ATOM 1223 C C . ASP A 1 158 ? -22.895 -2.643 15.975 1.00 80.75 158 ASP A C 1
ATOM 1225 O O . ASP A 1 158 ? -23.994 -2.807 16.516 1.00 80.75 158 ASP A O 1
ATOM 1229 N N . LYS A 1 159 ? -21.812 -2.338 16.706 1.00 72.06 159 LYS A N 1
ATOM 1230 C CA . LYS A 1 159 ? -21.867 -2.124 18.159 1.00 72.06 159 LYS A CA 1
ATOM 1231 C C . LYS A 1 159 ? -22.269 -0.679 18.463 1.00 72.06 159 LYS A C 1
ATOM 1233 O O . LYS A 1 159 ? -21.481 0.235 18.210 1.00 72.06 159 LYS A O 1
ATOM 1238 N N . PRO A 1 160 ? -23.446 -0.428 19.074 1.00 55.31 160 PRO A N 1
ATOM 1239 C CA . PRO A 1 160 ? -23.756 0.901 19.577 1.00 55.31 160 PRO A CA 1
ATOM 1240 C C . PRO A 1 160 ? -22.700 1.243 20.625 1.00 55.31 160 PRO A C 1
ATOM 1242 O O . PRO A 1 160 ? -22.550 0.501 21.594 1.00 55.31 160 PRO A O 1
ATOM 1245 N N . PHE A 1 161 ? -21.946 2.326 20.406 1.00 57.59 161 PHE A N 1
ATOM 1246 C CA . PHE A 1 161 ? -20.951 2.833 21.349 1.00 57.59 161 PHE A CA 1
ATOM 1247 C C . PHE A 1 161 ? -21.537 2.778 22.761 1.00 57.59 161 PHE A C 1
ATOM 1249 O O . PHE A 1 161 ? -22.432 3.564 23.087 1.00 57.59 161 PHE A O 1
ATOM 1256 N N . GLU A 1 162 ? -21.063 1.843 23.588 1.00 48.19 162 GLU A N 1
ATOM 1257 C CA . GLU A 1 162 ? -21.409 1.818 25.000 1.00 48.19 162 GLU A CA 1
ATOM 1258 C C . GLU A 1 162 ? -20.916 3.139 25.577 1.00 48.19 162 GLU A C 1
ATOM 1260 O O . GLU A 1 162 ? -19.729 3.368 25.819 1.00 48.19 162 GLU A O 1
ATOM 1265 N N . LYS A 1 163 ? -21.864 4.062 25.731 1.00 42.81 163 LYS A N 1
ATOM 1266 C CA . LYS A 1 163 ? -21.723 5.283 26.500 1.00 42.81 163 LYS A CA 1
ATOM 1267 C C . LYS A 1 163 ? -21.210 4.809 27.852 1.00 42.81 163 LYS A C 1
ATOM 1269 O O . LYS A 1 163 ? -21.984 4.215 28.598 1.00 42.81 163 LYS A O 1
ATOM 1274 N N . LYS A 1 164 ? -19.920 5.017 28.153 1.00 42.72 164 LYS A N 1
ATOM 1275 C CA . LYS A 1 164 ? -19.391 4.858 29.513 1.00 42.72 164 LYS A CA 1
ATOM 1276 C C . LYS A 1 164 ? -20.371 5.591 30.417 1.00 42.72 164 LYS A C 1
ATOM 1278 O O . LYS A 1 164 ? -20.438 6.820 30.376 1.00 42.72 164 LYS A O 1
ATOM 1283 N N . SER A 1 165 ? -21.199 4.842 31.139 1.00 43.78 165 SER A N 1
ATOM 1284 C CA . SER A 1 165 ? -22.151 5.405 32.075 1.00 43.78 165 SER A CA 1
ATOM 1285 C C . SER A 1 165 ? -21.306 6.151 33.087 1.00 43.78 165 SER A C 1
ATOM 1287 O O . SER A 1 165 ? -20.560 5.535 33.848 1.00 43.78 165 SER A O 1
ATOM 1289 N N . VAL A 1 166 ? -21.344 7.480 33.018 1.00 46.06 166 VAL A N 1
ATOM 1290 C CA . VAL A 1 166 ? -20.768 8.344 34.036 1.00 46.06 166 VAL A CA 1
ATOM 1291 C C . VAL A 1 166 ? -21.453 7.923 35.324 1.00 46.06 166 VAL A C 1
ATOM 1293 O O . VAL A 1 166 ? -22.639 8.190 35.515 1.00 46.06 166 VAL A O 1
ATOM 1296 N N . ILE A 1 167 ? -20.732 7.176 36.158 1.00 54.78 167 ILE A N 1
ATOM 1297 C CA . ILE A 1 167 ? -21.148 6.878 37.519 1.00 54.78 167 ILE A CA 1
ATOM 1298 C C . ILE A 1 167 ? -21.141 8.239 38.202 1.00 54.78 167 ILE A C 1
ATOM 1300 O O . ILE A 1 167 ? -20.090 8.745 38.596 1.00 54.78 167 ILE A O 1
ATOM 1304 N N . LEU A 1 168 ? -22.301 8.893 38.225 1.00 59.62 168 LEU A N 1
ATOM 1305 C CA . LEU A 1 168 ? -22.464 10.116 38.985 1.00 59.62 168 LEU A CA 1
ATOM 1306 C C . LEU A 1 168 ? -22.221 9.742 40.451 1.00 59.62 168 LEU A C 1
ATOM 1308 O O . LEU A 1 168 ? -22.809 8.761 40.921 1.00 59.62 168 LEU A O 1
ATOM 1312 N N . PRO A 1 169 ? -21.349 10.468 41.170 1.00 71.62 169 PRO A N 1
ATOM 1313 C CA . PRO A 1 169 ? -21.204 10.244 42.596 1.00 71.62 169 PRO A CA 1
ATOM 1314 C C . PRO A 1 169 ? -22.580 10.396 43.264 1.00 71.62 169 PRO A C 1
ATOM 1316 O O . PRO A 1 169 ? -23.384 11.227 42.822 1.00 71.62 169 PRO A O 1
ATOM 1319 N N . PRO A 1 170 ? -22.886 9.584 44.293 1.00 71.94 170 PRO A N 1
ATOM 1320 C CA . PRO A 1 170 ? -24.162 9.661 44.987 1.00 71.94 170 PRO A CA 1
ATOM 1321 C C . PRO A 1 170 ? -24.402 11.091 45.473 1.00 71.94 170 PRO A C 1
ATOM 1323 O O . PRO A 1 170 ? -23.492 11.748 45.985 1.00 71.94 170 PRO A O 1
ATOM 1326 N N . LYS A 1 171 ? -25.631 11.579 45.270 1.00 64.25 171 LYS A N 1
ATOM 1327 C CA . LYS A 1 171 ? -26.029 12.936 45.647 1.00 64.25 171 LYS A CA 1
ATOM 1328 C C . LYS A 1 171 ? -25.757 13.131 47.149 1.00 64.25 171 LYS A C 1
ATOM 1330 O O . LYS A 1 171 ? -26.265 12.338 47.943 1.00 64.25 171 LYS A O 1
ATOM 1335 N N . PRO A 1 172 ? -24.963 14.137 47.544 1.00 65.31 172 PRO A N 1
ATOM 1336 C CA . PRO A 1 172 ? -24.672 14.380 48.948 1.00 65.31 172 PRO A CA 1
ATOM 1337 C C . PRO A 1 172 ? -25.950 14.762 49.719 1.00 65.31 172 PRO A C 1
ATOM 1339 O O . PRO A 1 172 ? -26.830 15.417 49.149 1.00 65.31 172 PRO A O 1
ATOM 1342 N N . PRO A 1 173 ? -26.069 14.338 50.992 1.00 73.50 173 PRO A N 1
ATOM 1343 C CA . PRO A 1 173 ? -27.214 14.650 51.832 1.00 73.50 173 PRO A CA 1
ATOM 1344 C C . PRO A 1 173 ? -27.119 16.098 52.323 1.00 73.50 173 PRO A C 1
ATOM 1346 O O . PRO A 1 173 ? -26.414 16.397 53.285 1.00 73.50 173 PRO A O 1
ATOM 1349 N N . TRP A 1 174 ? -27.839 16.987 51.648 1.00 66.38 174 TRP A N 1
ATOM 1350 C CA . TRP A 1 174 ? -28.328 18.246 52.203 1.00 66.38 174 TRP A CA 1
ATOM 1351 C C . TRP A 1 174 ? -29.768 18.464 51.755 1.00 66.38 174 TRP A C 1
ATOM 1353 O O . TRP A 1 174 ? -30.052 18.288 50.544 1.00 66.38 174 TRP A O 1
#

pLDDT: mean 78.04, std 13.12, range [42.72, 93.81]

Radius of gyration: 28.53 Å; Cα contacts (8 Å, |Δi|>4): 126; chains: 1; bounding box: 67×45×118 Å

Secondary structure (DSSP, 8-state):
-----PPPPPPPP-------GGGGG-HHHHHHHHHHHHHHHHHHHHHHHHTTT-GGGHHHHHHHHHHHHHHHHHHHHHHHHHHH--STT-HHHHHHHHHHHHHHHHHHHHHHHHHHHHHHHHHHHTT-HHHHHHHHHHHH-HHHHHHHHHHHHHHHHSS--------PPPPP--

Foldseek 3Di:
DDDDDDPDDDDDDPPPDPDPPCVCPDVVVVCVLVVLVVVLVCQLVVLVVVCVVVVLLVLLNVLSVLLVVLSVVVVVVVVVLVVVCVVVPDVVSVVVVVVSNVVSVVSNVSSLVSNLVSQLVVCVVVVQPLSNVLSVCCVVPVVSSVVSNVVSVVVVVPDDPPPPPPPDPPDDDD